Protein AF-A0A2W6XAG2-F1 (afdb_monomer)

Foldseek 3Di:
DDDDDDPCVVVVVQWDDKDDDVVQQKIKTFGQDDDPQWFGTFIWIWHQQDPVVGTDIDTQGTANDKDFPDDDHQKTKIWTWTFDDDPDRDTDIDIWIWIWGAPDDHHGGDPDIDIDIGD

Solvent-accessible surface area (backbone atoms only — not comparable to full-atom values): 6932 Å² total; per-residue (Å²): 141,86,84,82,84,62,84,64,51,64,64,59,64,31,53,73,47,79,47,82,37,72,96,67,41,31,32,41,39,18,32,60,54,68,69,97,80,59,35,45,31,39,28,31,42,35,36,53,37,44,92,91,69,37,66,50,76,44,86,74,50,66,24,60,42,73,44,82,76,42,83,52,89,38,36,38,30,28,40,34,32,34,46,41,84,42,81,80,94,40,78,40,77,44,64,31,36,40,40,38,41,36,101,52,90,69,65,72,64,67,98,68,68,49,77,47,79,49,112

Sequence (119 aa):
MSAVAPDDLQEAASVSQFHAMPRLNAKVFSVSGGGPAVNGLVTYLGLFAGPADGWRVYPLGDFAAWKVVEARQGRIVIETREEVAGAGDEIVRRTGHVHVDYGWSGGAPPNTVSVARTD

Mean predicted aligned error: 5.99 Å

Structure (mmCIF, N/CA/C/O backbone):
data_AF-A0A2W6XAG2-F1
#
_entry.id   AF-A0A2W6XAG2-F1
#
loop_
_atom_site.group_PDB
_atom_site.id
_atom_site.type_symbol
_atom_site.label_atom_id
_atom_site.label_alt_id
_atom_site.label_comp_id
_atom_site.label_asym_id
_atom_site.label_entity_id
_atom_site.label_seq_id
_atom_site.pdbx_PDB_ins_code
_atom_site.Cartn_x
_atom_site.Cartn_y
_atom_site.Cartn_z
_atom_site.occupancy
_atom_site.B_iso_or_equiv
_atom_site.auth_seq_id
_atom_site.auth_comp_id
_atom_site.auth_asym_id
_atom_site.auth_atom_id
_atom_site.pdbx_PDB_model_num
ATOM 1 N N . MET A 1 1 ? 7.725 -29.226 28.275 1.00 51.31 1 MET A N 1
ATOM 2 C CA . MET A 1 1 ? 6.693 -28.226 27.934 1.00 51.31 1 MET A CA 1
ATOM 3 C C . MET A 1 1 ? 6.637 -28.195 26.416 1.00 51.31 1 MET A C 1
ATOM 5 O O . MET A 1 1 ? 7.692 -28.032 25.819 1.00 51.31 1 MET A O 1
ATOM 9 N N . SER A 1 2 ? 5.481 -28.462 25.811 1.00 63.38 2 SER A N 1
ATOM 10 C CA . SER A 1 2 ? 5.333 -28.582 24.352 1.00 63.38 2 SER A CA 1
ATOM 11 C C . SER A 1 2 ? 4.271 -27.589 23.891 1.00 63.38 2 SER A C 1
ATOM 13 O O . SER A 1 2 ? 3.234 -27.484 24.543 1.00 63.38 2 SER A O 1
ATOM 15 N N . ALA A 1 3 ? 4.537 -26.859 22.811 1.00 77.75 3 ALA A N 1
ATOM 16 C CA . ALA A 1 3 ? 3.598 -25.919 22.206 1.00 77.75 3 ALA A CA 1
ATOM 17 C C . ALA A 1 3 ? 3.138 -26.457 20.847 1.00 77.75 3 ALA A C 1
ATOM 19 O O . ALA A 1 3 ? 3.939 -27.024 20.104 1.00 77.75 3 ALA A O 1
ATOM 20 N N . VAL A 1 4 ? 1.852 -26.287 20.545 1.00 79.69 4 VAL A N 1
ATOM 21 C CA . VAL A 1 4 ? 1.258 -26.602 19.241 1.00 79.69 4 VAL A CA 1
ATOM 22 C C . VAL A 1 4 ? 1.137 -25.294 18.470 1.00 79.69 4 VAL A C 1
ATOM 24 O O . VAL A 1 4 ? 0.651 -24.311 19.026 1.00 79.69 4 VAL A O 1
ATOM 27 N N . ALA A 1 5 ? 1.610 -25.273 17.225 1.00 76.81 5 ALA A N 1
ATOM 28 C CA . ALA A 1 5 ? 1.478 -24.115 16.349 1.00 76.81 5 ALA A CA 1
ATOM 29 C C . ALA A 1 5 ? 0.034 -24.023 15.818 1.00 76.81 5 ALA A C 1
ATOM 31 O O . ALA A 1 5 ? -0.453 -25.012 15.272 1.00 76.81 5 ALA A O 1
ATOM 32 N N . PRO A 1 6 ? -0.650 -22.878 15.978 1.00 77.06 6 PRO A N 1
ATOM 33 C CA . PRO A 1 6 ? -1.890 -22.582 15.266 1.00 77.06 6 PRO A CA 1
ATOM 34 C C . PRO A 1 6 ? -1.696 -22.540 13.742 1.00 77.06 6 PRO A C 1
ATOM 36 O O . PRO A 1 6 ? -0.636 -22.131 13.263 1.00 77.06 6 PRO A O 1
ATOM 39 N N . ASP A 1 7 ? -2.734 -22.913 12.989 1.00 76.75 7 ASP A N 1
ATOM 40 C CA . ASP A 1 7 ? -2.695 -23.008 11.520 1.00 76.75 7 ASP A CA 1
ATOM 41 C C . ASP A 1 7 ? -2.467 -21.651 10.823 1.00 76.75 7 ASP A C 1
ATOM 43 O O . ASP A 1 7 ? -1.885 -21.587 9.741 1.00 76.75 7 ASP A O 1
ATOM 47 N N . ASP A 1 8 ? -2.875 -20.545 11.448 1.00 77.88 8 ASP A N 1
ATOM 48 C CA . ASP A 1 8 ? -2.750 -19.185 10.911 1.00 77.88 8 ASP A CA 1
ATOM 49 C C . ASP A 1 8 ? -1.343 -18.582 11.074 1.00 77.88 8 ASP A C 1
ATOM 51 O O . ASP A 1 8 ? -1.027 -17.566 10.445 1.00 77.88 8 ASP A O 1
ATOM 55 N N . LEU A 1 9 ? -0.460 -19.217 11.857 1.00 74.38 9 LEU A N 1
ATOM 56 C CA . LEU A 1 9 ? 0.915 -18.742 12.031 1.00 74.38 9 LEU A CA 1
ATOM 57 C C . LEU A 1 9 ? 1.735 -18.807 10.742 1.00 74.38 9 LEU A C 1
ATOM 59 O O . LEU A 1 9 ? 2.633 -17.986 10.573 1.00 74.38 9 LEU A O 1
ATOM 63 N N . GLN A 1 10 ? 1.439 -19.742 9.836 1.00 75.94 10 GLN A N 1
ATOM 64 C CA . GLN A 1 10 ? 2.153 -19.851 8.562 1.00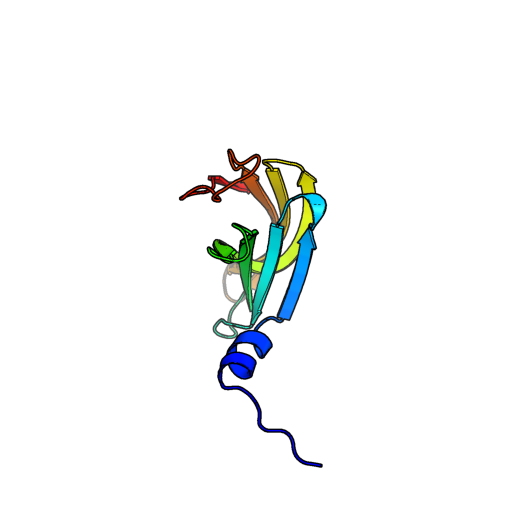 75.94 10 GLN A CA 1
ATOM 65 C C . GLN A 1 10 ? 1.880 -18.635 7.665 1.00 75.94 10 GLN A C 1
ATOM 67 O O . GLN A 1 10 ? 2.805 -18.072 7.081 1.00 75.94 10 GLN A O 1
ATOM 72 N N . GLU A 1 11 ? 0.624 -18.192 7.609 1.00 73.88 11 GLU A N 1
ATOM 73 C CA . GLU A 1 11 ? 0.224 -16.989 6.877 1.00 73.88 11 GLU A CA 1
ATOM 74 C C . GLU A 1 11 ? 0.770 -15.731 7.555 1.00 73.88 11 GLU A C 1
ATOM 76 O O . GLU A 1 11 ? 1.310 -14.846 6.894 1.00 73.88 11 GLU A O 1
ATOM 81 N N . ALA A 1 12 ? 0.721 -15.661 8.888 1.00 75.56 12 ALA A N 1
ATOM 82 C CA . A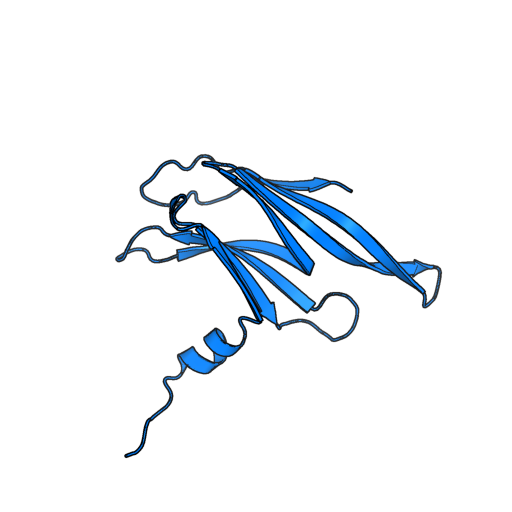LA A 1 12 ? 1.319 -14.556 9.635 1.00 75.56 12 ALA A CA 1
ATOM 83 C C . ALA A 1 12 ? 2.844 -14.466 9.431 1.00 75.56 12 ALA A C 1
ATOM 85 O O . ALA A 1 12 ? 3.388 -13.365 9.349 1.00 75.56 12 ALA A O 1
ATOM 86 N N . ALA A 1 13 ? 3.529 -15.607 9.298 1.00 81.25 13 ALA A N 1
ATOM 87 C CA . ALA A 1 13 ? 4.962 -15.679 9.020 1.00 81.25 13 ALA A CA 1
ATOM 88 C C . ALA A 1 13 ? 5.340 -15.184 7.614 1.00 81.25 13 ALA A C 1
ATOM 90 O O . ALA A 1 13 ? 6.508 -14.883 7.374 1.00 81.25 13 ALA A O 1
ATOM 91 N N . SER A 1 14 ? 4.376 -15.059 6.693 1.00 84.44 14 SER A N 1
ATOM 92 C CA . SER A 1 14 ? 4.622 -14.460 5.377 1.00 84.44 14 SER A CA 1
ATOM 93 C C . SER A 1 14 ? 4.861 -12.949 5.451 1.00 84.44 14 SER A C 1
ATOM 95 O O . SER A 1 14 ? 5.471 -12.393 4.539 1.00 84.44 14 SER A O 1
ATOM 97 N N . VAL A 1 15 ? 4.424 -12.271 6.522 1.00 90.88 15 VAL A N 1
ATOM 98 C CA . VAL A 1 15 ? 4.614 -10.825 6.688 1.00 90.88 15 VAL A CA 1
ATOM 99 C C . VAL A 1 15 ? 6.098 -10.511 6.879 1.00 90.88 15 VAL A C 1
ATOM 101 O O . VAL A 1 15 ? 6.692 -10.853 7.899 1.00 90.88 15 VAL A O 1
ATOM 104 N N . SER A 1 16 ? 6.694 -9.817 5.914 1.00 91.44 16 SER A N 1
ATOM 105 C CA . SER A 1 16 ? 8.136 -9.546 5.863 1.00 91.44 16 SER A CA 1
ATOM 106 C C . SER A 1 16 ? 8.511 -8.105 6.176 1.00 91.44 16 SER A C 1
ATOM 108 O O . SER A 1 16 ? 9.621 -7.837 6.635 1.00 91.44 16 SER A O 1
ATOM 110 N N . GLN A 1 17 ? 7.580 -7.172 5.988 1.00 94.56 17 GLN A N 1
ATOM 111 C CA . GLN A 1 17 ? 7.758 -5.779 6.372 1.00 94.56 17 GLN A CA 1
ATOM 112 C C . GLN A 1 17 ? 6.464 -5.232 6.967 1.00 94.56 17 GLN A C 1
ATOM 114 O O . GLN A 1 17 ? 5.368 -5.549 6.509 1.00 94.56 17 GLN A O 1
ATOM 119 N N . PHE A 1 18 ? 6.585 -4.398 7.999 1.00 96.25 18 PHE A N 1
ATOM 120 C CA . PHE A 1 18 ? 5.446 -3.874 8.741 1.00 96.25 18 PHE A CA 1
ATOM 121 C C . PHE A 1 18 ? 5.732 -2.473 9.285 1.00 96.25 18 PHE A C 1
ATOM 123 O O . PHE A 1 18 ? 6.786 -2.213 9.864 1.00 96.25 18 PHE A O 1
ATOM 130 N N . HIS A 1 19 ? 4.762 -1.575 9.140 1.00 98.06 19 HIS A N 1
ATOM 131 C CA . HIS A 1 19 ? 4.784 -0.223 9.678 1.00 98.06 19 HIS A CA 1
ATOM 132 C C . HIS A 1 19 ? 3.417 0.117 10.286 1.00 98.06 19 HIS A C 1
ATOM 134 O O . HIS A 1 19 ? 2.435 0.314 9.567 1.00 98.06 19 HIS A O 1
ATOM 140 N N . ALA A 1 20 ? 3.344 0.193 11.617 1.00 97.06 20 ALA A N 1
ATOM 141 C CA . ALA A 1 20 ? 2.122 0.564 12.328 1.00 97.06 20 ALA A CA 1
ATOM 142 C C . ALA A 1 20 ? 1.953 2.083 12.444 1.00 97.06 20 ALA A C 1
ATOM 144 O O . ALA A 1 20 ? 2.879 2.804 12.804 1.00 97.06 20 ALA A O 1
ATOM 145 N N . MET A 1 21 ? 0.718 2.544 12.249 1.00 95.81 21 MET A N 1
ATOM 146 C CA . MET A 1 21 ? 0.276 3.924 12.450 1.00 95.81 21 MET A CA 1
ATOM 147 C C . MET A 1 21 ? -0.931 3.926 13.405 1.00 95.81 21 MET A C 1
ATOM 149 O O . MET A 1 21 ? -2.068 4.157 12.983 1.00 95.81 21 MET A O 1
ATOM 153 N N . PRO A 1 22 ? -0.725 3.655 14.709 1.00 92.25 22 PRO A N 1
ATOM 154 C CA . PRO A 1 22 ? -1.817 3.412 15.656 1.00 92.25 22 PRO A CA 1
ATOM 155 C C . PRO A 1 22 ? -2.739 4.623 15.837 1.00 92.25 22 PRO A C 1
ATOM 157 O O . PRO A 1 22 ? -3.940 4.457 16.001 1.00 92.25 22 PRO A O 1
ATOM 160 N N . ARG A 1 23 ? -2.211 5.851 15.720 1.00 90.81 23 ARG A N 1
ATOM 161 C CA . ARG A 1 23 ? -3.019 7.086 15.776 1.00 90.81 23 ARG A CA 1
ATOM 162 C C . ARG A 1 23 ? -4.021 7.212 14.625 1.00 90.81 23 ARG A C 1
ATOM 164 O O . ARG A 1 23 ? -4.960 7.986 14.738 1.00 90.81 23 ARG A O 1
ATOM 171 N N . LEU A 1 24 ? -3.803 6.477 13.537 1.00 91.56 24 LEU A N 1
ATOM 172 C CA . LEU A 1 24 ? -4.661 6.455 12.355 1.00 91.56 24 LEU A CA 1
ATOM 173 C C . LEU A 1 24 ? -5.487 5.168 12.265 1.00 91.56 24 LEU A C 1
ATOM 175 O O . LEU A 1 24 ? -6.166 4.972 11.262 1.00 91.56 24 LEU A O 1
ATOM 179 N N . ASN A 1 25 ? -5.393 4.270 13.259 1.00 91.81 25 ASN A N 1
ATOM 180 C CA . ASN A 1 25 ? -5.929 2.910 13.168 1.00 91.81 25 ASN A CA 1
ATOM 181 C C . ASN A 1 25 ? -5.499 2.214 11.865 1.00 91.81 25 ASN A C 1
ATOM 183 O O . ASN A 1 25 ? -6.289 1.528 11.220 1.00 91.81 25 ASN A O 1
ATOM 187 N N . ALA A 1 26 ? -4.245 2.429 11.459 1.00 94.06 26 ALA A N 1
ATOM 188 C CA . ALA A 1 26 ? -3.735 1.999 10.167 1.00 94.06 26 ALA A CA 1
ATOM 189 C C . ALA A 1 26 ? -2.400 1.257 10.289 1.00 94.06 26 ALA A C 1
ATOM 191 O O . ALA A 1 26 ? -1.659 1.411 11.264 1.00 94.06 26 ALA A O 1
ATOM 192 N N . LYS A 1 27 ? -2.073 0.466 9.270 1.00 96.94 27 LYS A N 1
ATOM 193 C CA . LYS A 1 27 ? -0.755 -0.146 9.074 1.00 96.94 27 LYS A CA 1
ATOM 194 C C . LYS A 1 27 ? -0.457 -0.314 7.594 1.00 96.94 2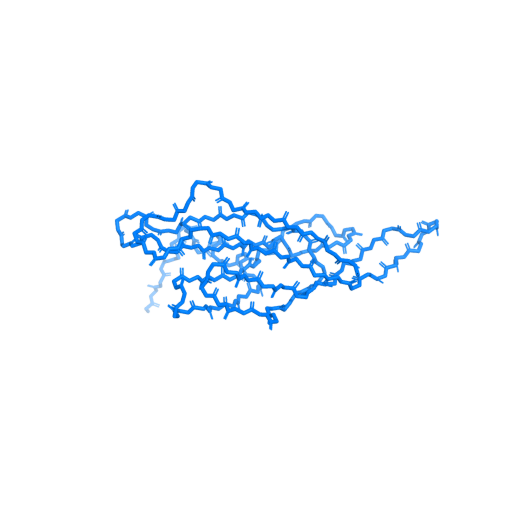7 LYS A C 1
ATOM 196 O O . LYS A 1 27 ? -1.369 -0.589 6.825 1.00 96.94 27 LYS A O 1
ATOM 201 N N . VAL A 1 28 ? 0.809 -0.218 7.217 1.00 97.94 28 VAL A N 1
ATOM 202 C CA . VAL A 1 28 ? 1.292 -0.731 5.930 1.00 97.94 28 VAL A CA 1
ATOM 203 C C . VAL A 1 28 ? 2.082 -1.994 6.217 1.00 97.94 28 VAL A C 1
ATOM 205 O O . VAL A 1 28 ? 2.866 -2.027 7.166 1.00 97.94 28 VAL A O 1
ATOM 208 N N . PHE A 1 29 ? 1.850 -3.046 5.451 1.00 97.12 29 PHE A N 1
ATOM 209 C CA . PHE A 1 29 ? 2.586 -4.293 5.598 1.00 97.12 29 PHE A CA 1
ATOM 210 C C . PHE A 1 29 ? 2.765 -4.966 4.248 1.00 97.12 29 PHE A C 1
ATOM 212 O O . PHE A 1 29 ? 1.966 -4.748 3.340 1.00 97.12 29 PHE A O 1
ATOM 219 N N . SER A 1 30 ? 3.788 -5.802 4.140 1.00 95.44 30 SER A N 1
ATOM 220 C CA . SER A 1 30 ? 4.003 -6.642 2.970 1.00 95.44 30 SER A CA 1
ATOM 221 C C . SER A 1 30 ? 4.098 -8.088 3.370 1.00 95.44 30 SER A C 1
ATOM 223 O O . SER A 1 30 ? 4.632 -8.403 4.434 1.00 95.44 30 SER A O 1
ATOM 225 N N . VAL A 1 31 ? 3.618 -8.948 2.484 1.00 91.81 31 VAL A N 1
ATOM 226 C CA . VAL A 1 31 ? 3.923 -10.371 2.532 1.00 91.81 31 VAL A CA 1
ATOM 227 C C . VAL A 1 31 ? 5.024 -10.670 1.526 1.00 91.81 31 VAL A C 1
ATOM 229 O O . VAL A 1 31 ? 5.030 -10.126 0.418 1.00 91.81 31 VAL A O 1
ATOM 232 N N . SER A 1 32 ? 5.954 -11.535 1.914 1.00 85.38 32 SER A N 1
ATOM 233 C CA . SER A 1 32 ? 6.872 -12.169 0.979 1.00 85.38 32 SER A CA 1
ATOM 234 C C . SER A 1 32 ? 6.071 -13.119 0.102 1.00 85.38 32 SER A C 1
ATOM 236 O O . SER A 1 32 ? 5.665 -14.195 0.538 1.00 85.38 32 SER A O 1
ATOM 238 N N . GLY A 1 33 ? 5.825 -12.712 -1.134 1.00 70.19 33 GLY A N 1
ATOM 239 C CA . GLY A 1 33 ? 5.092 -13.502 -2.110 1.00 70.19 33 GLY A CA 1
ATOM 240 C C . GLY A 1 33 ? 5.331 -12.937 -3.498 1.00 70.19 33 GLY A C 1
ATOM 241 O O . GLY A 1 33 ? 5.205 -11.740 -3.699 1.00 70.19 33 GLY A O 1
ATOM 242 N N . GLY A 1 34 ? 5.717 -13.783 -4.447 1.00 53.41 34 GLY A N 1
ATOM 243 C CA . GLY A 1 34 ? 6.071 -13.360 -5.801 1.00 53.41 34 GLY A CA 1
ATOM 244 C C . GLY A 1 34 ? 7.152 -14.261 -6.381 1.00 53.41 34 GLY A C 1
ATOM 245 O O . GLY A 1 34 ? 8.031 -14.736 -5.661 1.00 53.41 34 GLY A O 1
ATOM 246 N N . GLY A 1 35 ? 7.066 -14.555 -7.678 1.00 54.38 35 GLY A N 1
ATOM 247 C CA . GLY A 1 35 ? 8.158 -15.231 -8.375 1.00 54.38 35 GLY A CA 1
ATOM 248 C C . GLY A 1 35 ? 9.432 -14.374 -8.308 1.00 54.38 35 GLY A C 1
ATOM 249 O O . GLY A 1 35 ? 9.324 -13.152 -8.290 1.00 54.38 35 GLY A O 1
ATOM 250 N N . PRO A 1 36 ? 10.629 -14.983 -8.309 1.00 51.88 36 PRO A N 1
ATOM 251 C CA . PRO A 1 36 ? 11.920 -14.331 -8.032 1.00 51.88 36 PRO A CA 1
ATOM 252 C C . PRO A 1 36 ? 12.350 -13.230 -9.024 1.00 51.88 36 PRO A C 1
ATOM 254 O O . PRO A 1 36 ? 13.503 -12.814 -9.004 1.00 51.88 36 PRO A O 1
ATOM 257 N N . ALA A 1 37 ? 11.480 -12.796 -9.936 1.00 54.00 37 ALA A N 1
ATOM 258 C CA . ALA A 1 37 ? 11.902 -12.150 -11.165 1.00 54.00 37 ALA A CA 1
ATOM 259 C C . ALA A 1 37 ? 12.078 -10.629 -11.089 1.00 54.00 37 ALA A C 1
ATOM 261 O O . ALA A 1 37 ? 12.851 -10.133 -11.899 1.00 54.00 37 ALA A O 1
ATOM 262 N N . VAL A 1 38 ? 11.426 -9.871 -10.189 1.00 67.69 38 VAL A N 1
ATOM 263 C CA . VAL A 1 38 ? 11.659 -8.409 -10.175 1.00 67.69 38 VAL A CA 1
ATOM 264 C C . VAL A 1 38 ? 11.398 -7.721 -8.822 1.00 67.69 38 VAL A C 1
ATOM 266 O O . VAL A 1 38 ? 12.314 -7.161 -8.235 1.00 67.69 38 VAL A O 1
ATOM 269 N N . ASN A 1 39 ? 10.175 -7.776 -8.295 1.00 76.69 39 ASN A N 1
ATOM 270 C CA . ASN A 1 39 ? 9.803 -7.230 -6.984 1.00 76.69 39 ASN A CA 1
ATOM 271 C C . ASN A 1 39 ? 9.292 -8.383 -6.098 1.00 76.69 39 ASN A C 1
ATOM 273 O O . ASN A 1 39 ? 8.994 -9.463 -6.610 1.00 76.69 39 ASN A O 1
ATOM 277 N N . GLY A 1 40 ? 9.308 -8.221 -4.773 1.00 85.38 40 GLY A N 1
ATOM 278 C CA . GLY A 1 40 ? 9.050 -9.338 -3.848 1.00 85.38 40 GLY A CA 1
ATOM 279 C C . GLY A 1 40 ? 8.265 -8.969 -2.596 1.00 85.38 40 GLY A C 1
ATOM 280 O O . GLY A 1 40 ? 8.165 -9.785 -1.677 1.00 85.38 40 GLY A O 1
ATOM 281 N N . LEU A 1 41 ? 7.735 -7.747 -2.538 1.00 91.69 41 LEU A N 1
ATOM 282 C CA . LEU A 1 41 ? 6.988 -7.229 -1.398 1.00 91.69 41 LEU A CA 1
ATOM 283 C C . LEU A 1 41 ? 5.599 -6.809 -1.862 1.00 91.69 41 LEU A C 1
ATOM 285 O O . LEU A 1 41 ? 5.348 -5.631 -2.148 1.00 91.69 41 LEU A O 1
ATOM 289 N N . 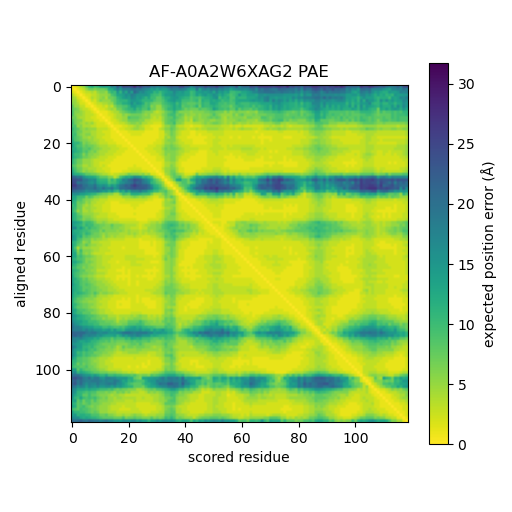VAL A 1 42 ? 4.663 -7.758 -1.851 1.00 92.62 42 VAL A N 1
ATOM 290 C CA . VAL A 1 42 ? 3.253 -7.447 -2.096 1.00 92.62 42 VAL A CA 1
ATOM 291 C C . VAL A 1 42 ? 2.733 -6.681 -0.894 1.00 92.62 42 VAL A C 1
ATOM 293 O O . VAL A 1 42 ? 2.609 -7.222 0.205 1.00 92.62 42 VAL A O 1
ATOM 296 N N . THR A 1 43 ? 2.489 -5.396 -1.105 1.00 94.69 43 THR A N 1
ATOM 297 C CA . THR A 1 43 ? 2.286 -4.391 -0.070 1.00 94.69 43 THR A CA 1
ATOM 298 C C . THR A 1 43 ? 0.824 -3.978 0.015 1.00 94.69 43 THR A C 1
ATOM 300 O O . THR A 1 43 ? 0.161 -3.727 -0.995 1.00 94.69 43 THR A O 1
ATOM 303 N N . TYR A 1 44 ? 0.339 -3.853 1.246 1.00 96.75 44 TYR A N 1
ATOM 304 C CA . TYR A 1 44 ? -1.044 -3.560 1.580 1.00 96.75 44 TYR A CA 1
ATOM 305 C C . TYR A 1 44 ? -1.156 -2.435 2.609 1.00 96.75 44 TYR A C 1
ATOM 307 O O . TYR A 1 44 ? -0.319 -2.300 3.504 1.00 96.75 44 TYR A O 1
ATOM 315 N N . LEU A 1 45 ? -2.253 -1.682 2.536 1.00 97.12 45 LEU A N 1
ATOM 316 C CA . LEU A 1 45 ? -2.756 -0.846 3.624 1.00 97.12 45 LEU A CA 1
ATOM 317 C C . LEU A 1 45 ? -3.808 -1.636 4.406 1.00 97.12 45 LEU A C 1
ATOM 319 O O . LEU A 1 45 ? -4.765 -2.133 3.825 1.00 97.12 45 LEU A O 1
ATOM 323 N N . GLY A 1 46 ? -3.673 -1.707 5.725 1.00 95.69 46 GLY A N 1
ATOM 324 C CA . GLY A 1 46 ? -4.726 -2.152 6.631 1.00 95.69 46 GLY A CA 1
ATOM 325 C C . GLY A 1 46 ? -5.330 -0.969 7.379 1.00 95.69 46 GLY A C 1
ATOM 326 O O . GLY A 1 46 ? -4.585 -0.214 8.000 1.00 95.69 46 GLY A O 1
ATOM 327 N N . LEU A 1 47 ? -6.658 -0.848 7.380 1.00 94.31 47 LEU A N 1
ATOM 328 C CA . LEU A 1 47 ? -7.418 0.059 8.247 1.00 94.31 47 LEU A CA 1
ATOM 329 C C . LEU A 1 47 ? -8.247 -0.764 9.239 1.00 94.31 47 LEU A C 1
ATOM 331 O O . LEU A 1 47 ? -8.955 -1.691 8.845 1.00 94.31 47 LEU A O 1
ATOM 335 N N . PHE A 1 48 ? -8.137 -0.460 10.529 1.00 91.75 48 PHE A N 1
ATOM 336 C CA . PHE A 1 48 ? -8.806 -1.204 11.592 1.00 91.75 48 PHE A CA 1
ATOM 337 C C . PHE A 1 48 ? -10.218 -0.669 11.831 1.00 91.75 48 PHE A C 1
ATOM 339 O O . PHE A 1 48 ? -10.400 0.489 12.199 1.00 91.75 48 PHE A O 1
ATOM 346 N N . ALA A 1 49 ? -11.211 -1.532 11.640 1.00 86.88 49 ALA A N 1
ATOM 347 C CA . ALA A 1 49 ? -12.632 -1.233 11.772 1.00 86.88 49 ALA A CA 1
ATOM 348 C C . ALA A 1 49 ? -13.173 -1.408 13.199 1.00 86.88 49 ALA A C 1
ATOM 350 O O . ALA A 1 49 ? -14.274 -0.961 13.504 1.00 86.88 49 ALA A O 1
ATOM 351 N N . GLY A 1 50 ? -12.392 -2.035 14.081 1.00 85.69 50 GLY A N 1
ATOM 352 C CA . GLY A 1 50 ? -12.780 -2.362 15.448 1.00 85.69 50 GLY A CA 1
ATOM 353 C C . GLY A 1 50 ? -12.755 -3.871 15.708 1.00 85.69 50 GLY A C 1
ATOM 354 O O . GLY A 1 50 ? -12.533 -4.656 14.790 1.00 85.69 50 GLY A O 1
ATOM 355 N N . PRO A 1 51 ? -12.967 -4.311 16.959 1.00 85.94 51 PRO A N 1
ATOM 356 C CA . PRO A 1 51 ? -12.824 -5.721 17.331 1.00 85.94 51 PRO A CA 1
ATOM 357 C C . PRO A 1 51 ? -13.814 -6.670 16.641 1.00 85.94 51 PRO A C 1
ATOM 359 O O . PRO A 1 51 ? -13.476 -7.827 16.427 1.00 85.94 51 PRO A O 1
ATOM 362 N N . ALA A 1 52 ? -15.018 -6.192 16.306 1.00 87.75 52 ALA A N 1
ATOM 363 C CA . ALA A 1 52 ? -16.044 -6.999 15.640 1.00 87.75 52 ALA A CA 1
ATOM 364 C C . ALA A 1 52 ? -15.772 -7.169 14.137 1.00 87.75 52 ALA A C 1
ATOM 366 O O . ALA A 1 52 ? -15.947 -8.256 13.598 1.00 87.75 52 ALA A O 1
ATOM 367 N N . ASP A 1 53 ? -15.310 -6.100 13.485 1.00 85.44 53 ASP A N 1
ATOM 368 C CA . ASP A 1 53 ? -15.159 -6.031 12.026 1.00 85.44 53 ASP A CA 1
ATOM 369 C C . ASP A 1 53 ? -13.712 -6.266 11.554 1.00 85.44 53 ASP A C 1
ATOM 371 O O . ASP A 1 53 ? -13.453 -6.472 10.368 1.00 85.44 53 ASP A O 1
ATOM 375 N N . GLY A 1 54 ? -12.746 -6.241 12.474 1.00 90.31 54 GLY A N 1
ATOM 376 C CA . GLY A 1 54 ? -11.346 -6.542 12.206 1.00 90.31 54 GLY A CA 1
ATOM 377 C C . GLY A 1 54 ? -10.651 -5.502 11.326 1.00 90.31 54 GLY A C 1
ATOM 378 O O . GLY A 1 54 ? -10.786 -4.293 11.514 1.00 90.31 54 GLY A O 1
ATOM 379 N N . TRP A 1 55 ? -9.826 -5.978 10.394 1.00 91.88 55 TRP A N 1
ATOM 380 C CA . TRP A 1 55 ? -9.053 -5.141 9.477 1.00 91.88 55 TRP A CA 1
ATOM 381 C C . TRP A 1 55 ? -9.647 -5.197 8.076 1.00 91.88 55 TRP A C 1
ATOM 383 O O . TRP A 1 55 ? -9.869 -6.279 7.539 1.00 91.88 55 TRP A O 1
ATOM 393 N N . ARG A 1 56 ? -9.797 -4.034 7.440 1.00 93.75 56 ARG A N 1
ATOM 394 C CA . ARG A 1 56 ? -9.982 -3.954 5.993 1.00 93.75 56 ARG A CA 1
ATOM 395 C C . ARG A 1 56 ? -8.638 -3.723 5.320 1.00 93.75 56 ARG A C 1
ATOM 397 O O . ARG A 1 56 ? -7.887 -2.845 5.740 1.00 93.75 56 ARG A O 1
ATOM 404 N N . VAL A 1 57 ? -8.345 -4.522 4.300 1.00 95.00 57 VAL A N 1
ATOM 405 C CA . VAL A 1 57 ? -7.045 -4.553 3.623 1.00 95.00 57 VAL A CA 1
ATOM 406 C C . VAL A 1 57 ? -7.201 -4.079 2.179 1.00 95.00 57 VAL A C 1
ATOM 408 O O . VAL A 1 57 ? -8.118 -4.511 1.485 1.00 95.00 57 VAL A O 1
ATOM 411 N N . TYR A 1 58 ? -6.302 -3.202 1.735 1.00 96.00 58 TYR A N 1
ATOM 412 C CA . TYR A 1 58 ? -6.281 -2.626 0.392 1.00 96.00 58 TYR A CA 1
ATOM 413 C C . TYR A 1 58 ? -4.917 -2.891 -0.259 1.00 96.00 58 TYR A C 1
ATOM 415 O O . TYR A 1 58 ? -3.895 -2.557 0.348 1.00 96.00 58 TYR A O 1
ATOM 423 N N . PRO A 1 59 ? -4.864 -3.476 -1.467 1.00 94.94 59 PRO A N 1
ATOM 424 C CA . PRO A 1 59 ? -3.609 -3.692 -2.178 1.00 94.94 59 PRO A CA 1
ATOM 425 C C . PRO A 1 59 ? -3.025 -2.361 -2.664 1.00 94.94 59 PRO A C 1
ATOM 427 O O . PRO A 1 59 ? -3.754 -1.512 -3.176 1.00 94.94 59 PRO A O 1
ATOM 430 N N . LEU A 1 60 ? -1.711 -2.183 -2.519 1.00 95.00 60 LEU A N 1
ATOM 431 C CA . LEU A 1 60 ? -0.993 -0.976 -2.954 1.00 95.00 60 LEU A CA 1
ATOM 432 C C . LEU A 1 60 ? -0.041 -1.256 -4.125 1.00 95.00 60 LEU A C 1
ATOM 434 O O . LEU A 1 60 ? 0.167 -0.401 -4.993 1.00 95.00 60 LEU A O 1
ATOM 438 N N . GLY A 1 61 ? 0.527 -2.460 -4.175 1.00 92.06 61 GLY A N 1
ATOM 439 C CA . GLY A 1 61 ? 1.440 -2.866 -5.237 1.00 92.06 61 GLY A CA 1
ATOM 440 C C . GLY A 1 61 ? 2.431 -3.932 -4.810 1.00 92.06 61 GLY A C 1
ATOM 441 O O . GLY A 1 61 ? 2.336 -4.467 -3.711 1.00 92.06 61 GLY A O 1
ATOM 442 N N . ASP A 1 62 ? 3.384 -4.200 -5.693 1.00 91.25 62 ASP A N 1
ATOM 443 C CA . ASP A 1 62 ? 4.541 -5.050 -5.448 1.00 91.25 62 ASP A CA 1
ATOM 444 C C . ASP A 1 62 ? 5.805 -4.213 -5.660 1.00 91.25 62 ASP A C 1
ATOM 446 O O . ASP A 1 62 ? 5.962 -3.586 -6.709 1.00 91.25 62 ASP A O 1
ATOM 450 N N . PHE A 1 63 ? 6.661 -4.162 -4.643 1.00 92.12 63 PHE A N 1
ATOM 451 C CA . PHE A 1 63 ? 7.827 -3.285 -4.602 1.00 92.12 63 PHE A CA 1
ATOM 452 C C . PHE A 1 63 ? 9.079 -4.070 -4.195 1.00 92.12 63 PHE A C 1
ATOM 454 O O . PHE A 1 63 ? 9.004 -5.075 -3.489 1.00 92.12 63 PHE A O 1
ATOM 461 N N . ALA A 1 64 ? 10.255 -3.600 -4.600 1.00 92.25 64 ALA A N 1
ATOM 462 C CA . ALA A 1 64 ? 11.524 -4.111 -4.086 1.00 92.25 64 ALA A CA 1
ATOM 463 C C . ALA A 1 64 ? 11.808 -3.563 -2.679 1.00 92.25 64 ALA A C 1
ATOM 465 O O . ALA A 1 64 ? 12.408 -4.241 -1.847 1.00 92.25 64 ALA A O 1
ATOM 466 N N . ALA A 1 65 ? 11.377 -2.329 -2.406 1.00 93.69 65 ALA A N 1
ATOM 467 C CA . ALA A 1 65 ? 11.395 -1.723 -1.079 1.00 93.69 65 ALA A CA 1
ATOM 468 C C . ALA A 1 65 ? 10.330 -0.628 -0.971 1.00 93.69 65 ALA A C 1
ATOM 470 O O . ALA A 1 65 ? 9.939 -0.024 -1.970 1.00 93.69 65 ALA A O 1
ATOM 471 N N . TRP A 1 66 ? 9.901 -0.322 0.251 1.00 96.94 66 TRP A N 1
ATOM 472 C CA . TRP A 1 66 ? 9.032 0.822 0.512 1.00 96.94 66 TRP A CA 1
ATOM 473 C C . TRP A 1 66 ? 9.258 1.416 1.901 1.00 96.94 66 TRP A C 1
ATOM 475 O O . TRP A 1 66 ? 9.740 0.752 2.825 1.00 96.94 66 TRP A O 1
ATOM 485 N N . LYS A 1 67 ? 8.865 2.681 2.054 1.00 97.94 67 LYS A N 1
ATOM 486 C CA . LYS A 1 67 ? 8.881 3.420 3.315 1.00 97.94 67 LYS A CA 1
ATOM 487 C C . LYS A 1 67 ? 7.713 4.399 3.368 1.00 97.94 67 LYS A C 1
ATOM 489 O O . LYS A 1 67 ? 7.507 5.178 2.448 1.00 97.94 67 LYS A O 1
ATOM 494 N N . VAL A 1 68 ? 6.981 4.420 4.480 1.00 98.12 68 VAL A N 1
ATOM 495 C CA . VAL A 1 68 ? 5.995 5.483 4.737 1.00 98.12 68 VAL A CA 1
ATOM 496 C C . VAL A 1 68 ? 6.735 6.803 4.981 1.00 98.12 68 VAL A C 1
ATOM 498 O O . VAL A 1 68 ? 7.571 6.886 5.883 1.00 98.12 68 VAL A O 1
ATOM 501 N N . VAL A 1 69 ? 6.433 7.823 4.175 1.00 98.25 69 VAL A N 1
ATOM 502 C CA . VAL A 1 69 ? 7.045 9.165 4.244 1.00 98.25 69 VAL A CA 1
ATOM 503 C C . VAL A 1 69 ? 6.063 10.246 4.696 1.00 98.25 69 VAL A C 1
ATOM 505 O O . VAL A 1 69 ? 6.480 11.236 5.290 1.00 98.25 69 VAL A O 1
ATOM 508 N N . GLU A 1 70 ? 4.760 10.033 4.505 1.00 97.44 70 GLU A N 1
ATOM 509 C CA . GLU A 1 70 ? 3.693 10.873 5.058 1.00 97.44 70 GLU A CA 1
ATOM 510 C C . GLU A 1 70 ? 2.614 9.973 5.666 1.00 97.44 70 GLU A C 1
ATOM 512 O O . GLU A 1 70 ? 2.168 9.016 5.033 1.00 97.44 70 GLU A O 1
ATOM 517 N N . ALA A 1 71 ? 2.169 10.289 6.881 1.00 96.06 71 ALA A N 1
ATOM 518 C CA . ALA A 1 71 ? 1.058 9.604 7.530 1.00 96.06 71 ALA A CA 1
ATOM 519 C C . ALA A 1 71 ? 0.208 10.611 8.304 1.00 96.06 71 ALA A C 1
ATOM 521 O O . ALA A 1 71 ? 0.614 11.122 9.351 1.00 96.06 71 ALA A O 1
ATOM 522 N N . ARG A 1 72 ? -0.991 10.889 7.797 1.00 94.56 72 ARG A N 1
ATOM 523 C CA . ARG A 1 72 ? -1.983 11.732 8.466 1.00 94.56 72 ARG A CA 1
ATOM 524 C C . ARG A 1 72 ? -3.391 11.236 8.179 1.00 94.56 72 ARG A C 1
ATOM 526 O O . ARG A 1 72 ? -3.604 10.383 7.322 1.00 94.56 72 ARG A O 1
ATOM 533 N N . GLN A 1 73 ? -4.373 11.779 8.892 1.00 91.88 73 GLN A N 1
ATOM 534 C CA . GLN A 1 73 ? -5.760 11.387 8.669 1.00 91.88 73 GLN A CA 1
ATOM 535 C C . GLN A 1 73 ? -6.155 11.617 7.205 1.00 91.88 73 GLN A C 1
ATOM 537 O O . GLN A 1 73 ? -5.995 12.718 6.674 1.00 91.88 73 GLN A O 1
ATOM 542 N N . GLY A 1 74 ? -6.650 10.553 6.575 1.00 92.19 74 GLY A N 1
ATOM 543 C CA . GLY A 1 74 ? -7.132 10.551 5.200 1.00 92.19 74 GLY A CA 1
ATOM 544 C C . GLY A 1 74 ? -6.057 10.534 4.115 1.00 92.19 74 GLY A C 1
ATOM 545 O O . GLY A 1 74 ? -6.424 10.547 2.944 1.00 92.19 74 GLY A O 1
ATOM 546 N N . ARG A 1 75 ? -4.763 10.500 4.470 1.00 95.44 75 ARG A N 1
ATOM 547 C CA . ARG A 1 75 ? -3.671 10.426 3.493 1.00 95.44 75 ARG A CA 1
ATOM 548 C C . ARG A 1 75 ? -2.439 9.715 4.034 1.00 95.44 75 ARG A C 1
ATOM 550 O O . ARG A 1 75 ? -1.890 10.085 5.074 1.00 95.44 75 ARG A O 1
ATOM 557 N N . ILE A 1 76 ? -1.958 8.756 3.259 1.00 97.19 76 ILE A N 1
ATOM 558 C CA . ILE A 1 76 ? -0.679 8.082 3.465 1.00 97.19 76 ILE A CA 1
ATOM 559 C C . ILE A 1 76 ? 0.130 8.222 2.178 1.00 97.19 76 ILE A C 1
ATOM 561 O O . ILE A 1 76 ? -0.400 8.007 1.091 1.00 97.19 76 ILE A O 1
ATOM 565 N N . VAL A 1 77 ? 1.406 8.582 2.295 1.00 98.12 77 VAL A N 1
ATOM 566 C CA . VAL A 1 77 ? 2.343 8.586 1.167 1.00 98.12 77 VAL A CA 1
ATOM 567 C C . VAL A 1 77 ? 3.485 7.638 1.475 1.00 98.12 77 VAL A C 1
ATOM 569 O O . VAL A 1 77 ? 4.065 7.666 2.565 1.00 98.12 77 VAL A O 1
ATOM 572 N N . ILE A 1 78 ? 3.788 6.790 0.504 1.00 98.44 78 ILE A N 1
ATOM 573 C CA . ILE A 1 78 ? 4.795 5.744 0.595 1.00 98.44 78 ILE A CA 1
ATOM 574 C C . ILE A 1 78 ? 5.824 6.008 -0.494 1.00 98.44 78 ILE A 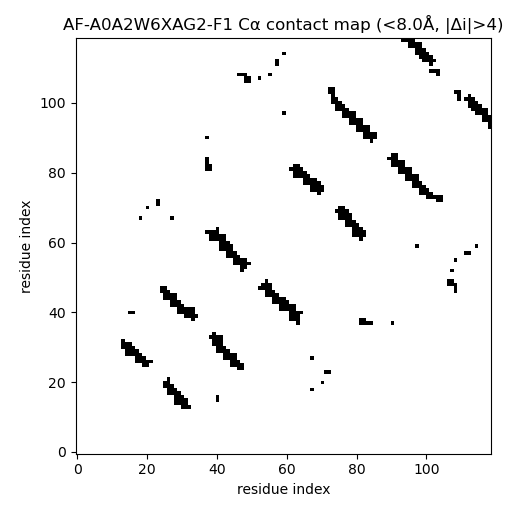C 1
ATOM 576 O O . ILE A 1 78 ? 5.473 6.008 -1.666 1.00 98.44 78 ILE A O 1
ATOM 580 N N . GLU A 1 79 ? 7.077 6.226 -0.116 1.00 98.25 79 GLU A N 1
ATOM 581 C CA . GLU A 1 79 ? 8.195 6.153 -1.052 1.00 98.25 79 GLU A CA 1
ATOM 582 C C . GLU A 1 79 ? 8.429 4.681 -1.391 1.00 98.25 79 GLU A C 1
ATOM 584 O O . GLU A 1 79 ? 8.455 3.819 -0.509 1.00 98.25 79 GLU A O 1
ATOM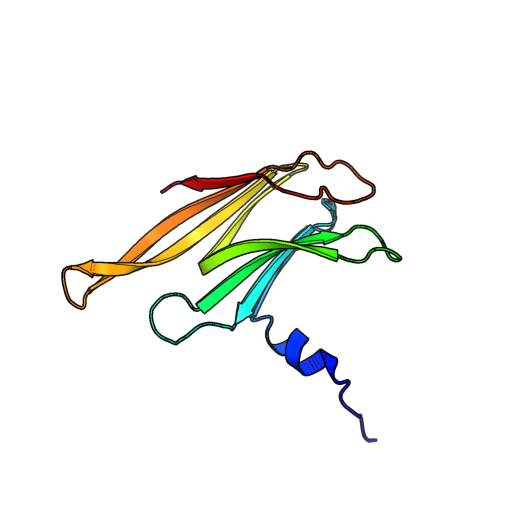 589 N N . THR A 1 80 ? 8.575 4.390 -2.673 1.00 96.69 80 THR A N 1
ATOM 590 C CA . THR A 1 80 ? 8.708 3.040 -3.211 1.00 96.69 80 THR A CA 1
ATOM 591 C C . THR A 1 80 ? 9.948 2.952 -4.070 1.00 9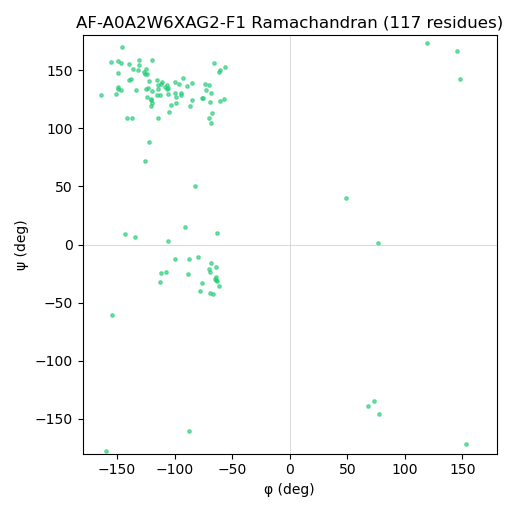6.69 80 THR A C 1
ATOM 593 O O . THR A 1 80 ? 10.345 3.920 -4.719 1.00 96.69 80 THR A O 1
ATOM 596 N N . ARG A 1 81 ? 10.550 1.770 -4.073 1.00 94.69 81 ARG A N 1
ATOM 597 C CA . ARG A 1 81 ? 11.549 1.374 -5.048 1.00 94.69 81 ARG A CA 1
ATOM 598 C C . ARG A 1 81 ? 11.034 0.149 -5.772 1.00 94.69 81 ARG A C 1
ATOM 600 O O . ARG A 1 81 ? 10.734 -0.864 -5.143 1.00 94.69 81 ARG A O 1
ATOM 607 N N . GLU A 1 82 ? 10.985 0.252 -7.084 1.00 90.81 82 GLU A N 1
ATOM 608 C CA . GLU A 1 82 ? 10.641 -0.832 -7.985 1.00 90.81 82 GLU A CA 1
ATOM 609 C C . GLU A 1 82 ? 11.886 -1.207 -8.783 1.00 90.81 82 GLU A C 1
ATOM 611 O O . GLU A 1 82 ? 12.654 -0.350 -9.231 1.00 90.81 82 GLU A O 1
ATOM 616 N N . GLU A 1 83 ? 12.099 -2.499 -8.947 1.00 87.88 83 GLU A N 1
ATOM 617 C CA . GLU A 1 83 ? 12.914 -3.021 -10.027 1.00 87.88 83 GLU A CA 1
ATOM 618 C C . GLU A 1 83 ? 11.978 -3.254 -11.223 1.00 87.88 83 GLU A C 1
ATOM 620 O O . GLU A 1 83 ? 10.831 -3.682 -11.064 1.00 87.88 83 GLU A O 1
ATOM 625 N N . VAL A 1 84 ? 12.419 -2.870 -12.419 1.00 83.00 84 VAL A N 1
ATOM 626 C CA . VAL A 1 84 ? 11.639 -2.953 -13.659 1.00 83.00 84 VAL A CA 1
ATOM 627 C C . VAL A 1 84 ? 12.563 -3.448 -14.765 1.00 83.00 84 VAL A C 1
ATOM 629 O O . VAL A 1 84 ? 13.736 -3.071 -14.808 1.00 83.00 84 VAL A O 1
ATOM 632 N N . ALA A 1 85 ? 12.044 -4.278 -15.668 1.00 80.69 85 ALA A N 1
ATOM 633 C CA . ALA A 1 85 ? 12.794 -4.708 -16.841 1.00 80.69 85 ALA A CA 1
ATOM 634 C C . ALA A 1 85 ? 13.181 -3.494 -17.708 1.00 80.69 85 ALA A C 1
ATOM 636 O O . ALA A 1 85 ? 12.324 -2.701 -18.109 1.00 80.69 85 ALA A O 1
ATOM 637 N N . GLY A 1 86 ? 14.481 -3.345 -17.953 1.00 77.38 86 GLY A N 1
ATOM 638 C CA . GLY A 1 86 ? 15.075 -2.378 -18.868 1.00 77.38 86 GLY A CA 1
ATOM 639 C C . GLY A 1 86 ? 15.157 -2.911 -20.298 1.00 77.38 86 GLY A C 1
ATOM 640 O O . GLY A 1 86 ? 14.453 -3.845 -20.680 1.00 77.38 86 GLY A O 1
ATOM 641 N N . ALA A 1 87 ? 16.018 -2.305 -21.117 1.00 81.69 87 ALA A N 1
ATOM 642 C CA . ALA A 1 87 ? 16.275 -2.814 -22.460 1.00 81.69 87 ALA A CA 1
ATOM 643 C C . ALA A 1 87 ? 17.166 -4.069 -22.389 1.00 81.69 87 ALA A C 1
ATOM 645 O O . ALA A 1 87 ? 18.257 -4.032 -21.824 1.00 81.69 87 ALA A O 1
ATOM 646 N N . GLY A 1 88 ? 16.723 -5.178 -22.990 1.00 79.94 88 GLY A N 1
ATOM 647 C CA . GLY A 1 88 ? 17.434 -6.460 -22.904 1.00 79.94 88 GLY A CA 1
ATOM 648 C C . GLY A 1 88 ? 17.292 -7.104 -21.519 1.00 79.94 88 GLY A C 1
ATOM 649 O O . GLY A 1 88 ? 16.195 -7.126 -20.974 1.00 79.94 88 GLY A O 1
ATOM 650 N N . ASP A 1 89 ? 18.398 -7.604 -20.959 1.00 79.56 89 ASP A N 1
ATOM 651 C CA . ASP A 1 89 ? 18.452 -8.253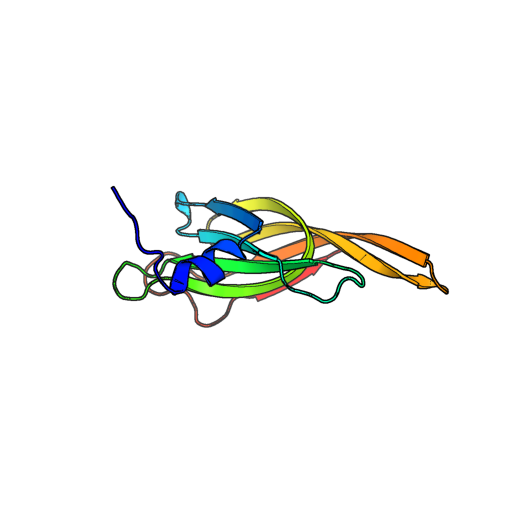 -19.633 1.00 79.56 89 ASP A CA 1
ATOM 652 C C . ASP A 1 89 ? 18.760 -7.265 -18.482 1.00 79.56 89 ASP A C 1
ATOM 654 O O . ASP A 1 89 ? 19.152 -7.663 -17.383 1.00 79.56 89 ASP A O 1
ATOM 658 N N . GLU A 1 90 ? 18.639 -5.956 -18.720 1.00 83.38 90 GLU A N 1
ATOM 659 C CA . GLU A 1 90 ? 18.889 -4.938 -17.697 1.00 83.38 90 GLU A CA 1
ATOM 660 C C . GLU A 1 90 ? 17.751 -4.886 -16.664 1.00 83.38 90 GLU A C 1
ATOM 662 O O . GLU A 1 90 ? 16.573 -4.896 -17.016 1.00 83.38 90 GLU A O 1
ATOM 667 N N . ILE A 1 91 ? 18.097 -4.751 -15.380 1.00 82.31 91 ILE A N 1
ATOM 668 C CA . ILE A 1 91 ? 17.150 -4.399 -14.315 1.00 82.31 91 ILE A CA 1
ATOM 669 C C . ILE A 1 91 ? 17.373 -2.936 -13.936 1.00 82.31 91 ILE A C 1
ATOM 671 O O . ILE A 1 91 ? 18.412 -2.574 -13.376 1.00 82.31 91 ILE A O 1
ATOM 675 N N . VAL A 1 92 ? 16.373 -2.100 -14.208 1.00 87.50 92 VAL A N 1
ATOM 676 C CA . VAL A 1 92 ? 16.382 -0.673 -13.879 1.00 87.50 92 VAL A CA 1
ATOM 677 C C . VAL A 1 92 ? 15.660 -0.456 -12.557 1.00 87.50 92 VAL A C 1
ATOM 679 O O . VAL A 1 92 ? 14.606 -1.034 -12.301 1.00 87.50 92 VAL A O 1
ATOM 682 N N . ARG A 1 93 ? 16.215 0.412 -11.710 1.00 89.31 93 ARG A N 1
ATOM 683 C CA . ARG A 1 93 ? 15.593 0.807 -10.442 1.00 89.31 93 ARG A CA 1
ATOM 684 C C . ARG A 1 93 ? 14.882 2.133 -10.600 1.00 89.31 93 ARG A C 1
ATOM 686 O O . ARG A 1 93 ? 15.500 3.111 -11.015 1.00 89.31 93 ARG A O 1
ATOM 693 N N . ARG A 1 94 ? 13.611 2.164 -10.218 1.00 90.31 94 ARG A N 1
ATOM 694 C CA . ARG A 1 94 ? 12.793 3.373 -10.176 1.00 90.31 94 ARG A CA 1
ATOM 695 C C . ARG A 1 94 ? 12.418 3.670 -8.734 1.00 90.31 94 ARG A C 1
ATOM 697 O O . ARG A 1 94 ? 11.926 2.789 -8.035 1.00 90.31 94 ARG A O 1
ATOM 704 N N . THR A 1 95 ? 12.662 4.901 -8.306 1.00 94.94 95 THR A N 1
ATOM 705 C CA . THR A 1 95 ? 12.053 5.437 -7.087 1.00 94.94 95 THR A CA 1
ATOM 706 C C . THR A 1 95 ? 10.777 6.160 -7.489 1.00 94.94 95 THR A C 1
ATOM 708 O O . THR A 1 95 ? 10.751 6.779 -8.545 1.00 94.94 95 THR A O 1
ATOM 711 N N . GLY A 1 96 ? 9.739 6.067 -6.669 1.00 95.75 96 GLY A N 1
ATOM 712 C CA . GLY A 1 96 ? 8.480 6.776 -6.873 1.00 95.75 96 GLY A CA 1
ATOM 713 C C . GLY A 1 96 ? 7.694 6.881 -5.574 1.00 95.75 96 GLY A C 1
ATOM 714 O O . GLY A 1 96 ? 8.143 6.408 -4.526 1.00 95.75 96 GLY A O 1
ATOM 715 N N . HIS A 1 97 ? 6.504 7.465 -5.629 1.00 97.88 97 HIS A N 1
ATOM 716 C CA . HIS A 1 97 ? 5.591 7.552 -4.500 1.00 97.88 97 HIS A CA 1
ATOM 717 C C . HIS A 1 97 ? 4.243 6.911 -4.812 1.00 97.88 97 HIS A C 1
ATOM 719 O O . HIS A 1 97 ? 3.669 7.078 -5.886 1.00 97.88 97 HIS A O 1
ATOM 725 N N . VAL A 1 98 ? 3.696 6.222 -3.817 1.00 97.81 98 VAL A N 1
ATOM 726 C CA . VAL A 1 98 ? 2.301 5.794 -3.782 1.00 97.81 98 VAL A CA 1
ATOM 727 C C . VAL A 1 98 ? 1.556 6.714 -2.832 1.00 97.81 98 VAL A C 1
ATOM 729 O O . VAL A 1 98 ? 1.865 6.788 -1.642 1.00 97.81 98 VAL A O 1
ATOM 732 N N . HIS A 1 99 ? 0.557 7.403 -3.363 1.00 98.00 99 HIS A N 1
ATOM 733 C CA . HIS A 1 99 ? -0.367 8.241 -2.619 1.00 98.00 99 HIS A CA 1
ATOM 734 C C . HIS A 1 99 ? -1.650 7.458 -2.371 1.00 98.00 99 HIS A C 1
ATOM 736 O O . HIS A 1 99 ? -2.296 7.008 -3.318 1.00 98.00 99 HIS A O 1
ATOM 742 N N . VAL A 1 100 ? -2.010 7.296 -1.101 1.00 97.25 100 VAL A N 1
ATOM 743 C CA . VAL A 1 100 ? -3.258 6.663 -0.685 1.00 97.25 100 VAL A CA 1
ATOM 744 C C . VAL A 1 100 ? -4.119 7.701 0.012 1.00 97.25 100 VAL A C 1
ATOM 746 O O . VAL A 1 100 ? -3.815 8.105 1.135 1.00 97.25 100 VAL A O 1
ATOM 749 N N . ASP A 1 101 ? -5.200 8.113 -0.641 1.00 95.31 101 ASP A N 1
ATOM 750 C CA . ASP A 1 101 ? -6.171 9.062 -0.104 1.00 95.31 101 ASP A CA 1
ATOM 751 C C . ASP A 1 101 ? -7.481 8.334 0.231 1.00 95.31 101 ASP A C 1
ATOM 753 O O . ASP A 1 101 ? -7.982 7.506 -0.537 1.00 95.31 101 ASP A O 1
ATOM 757 N N . TYR A 1 102 ? -8.049 8.627 1.400 1.00 90.25 102 TYR A N 1
ATOM 758 C CA . TYR A 1 102 ? -9.255 7.956 1.879 1.00 90.25 102 TYR A CA 1
ATOM 759 C C . TYR A 1 102 ? -10.126 8.867 2.752 1.00 90.25 102 TYR A C 1
ATOM 761 O O . TYR A 1 102 ? -9.660 9.537 3.669 1.00 90.25 102 TYR A O 1
ATOM 769 N N . GLY A 1 103 ? -11.434 8.870 2.492 1.00 80.00 103 GLY A N 1
ATOM 770 C CA . GLY A 1 103 ? -12.418 9.681 3.217 1.00 80.00 103 GLY A CA 1
ATOM 771 C C . GLY A 1 103 ? -12.879 9.045 4.530 1.00 80.00 103 GLY A C 1
ATOM 772 O O . GLY A 1 103 ? -14.076 8.886 4.738 1.00 80.00 103 GLY A O 1
ATOM 773 N N . TRP A 1 104 ? -11.954 8.622 5.391 1.00 75.56 104 TRP A N 1
ATOM 774 C CA . TRP A 1 104 ? -12.282 7.975 6.666 1.00 75.56 104 TRP A CA 1
ATOM 775 C C . TRP A 1 104 ? -11.848 8.848 7.834 1.00 75.56 104 TRP A C 1
ATOM 777 O O . TRP A 1 104 ? -10.739 9.376 7.817 1.00 75.56 104 TRP A O 1
ATOM 787 N N . SER A 1 105 ? -12.684 8.971 8.862 1.00 68.00 105 SER A N 1
ATOM 788 C CA . SER A 1 105 ? -12.376 9.684 10.114 1.00 68.00 105 SER A CA 1
ATOM 789 C C . SER A 1 105 ? -12.786 8.905 11.373 1.00 68.00 105 SER A C 1
ATOM 791 O O . SER A 1 105 ? -12.675 9.431 12.478 1.00 68.00 105 SER A O 1
ATOM 793 N N . GLY A 1 106 ? -13.231 7.650 11.221 1.00 68.19 106 GLY A N 1
ATOM 794 C CA . GLY A 1 106 ? -13.703 6.778 12.301 1.00 68.19 106 GLY A CA 1
ATOM 795 C C . GLY A 1 106 ? -14.845 5.855 11.854 1.00 68.19 106 GLY A C 1
ATOM 796 O O . GLY A 1 106 ? -15.426 6.050 10.788 1.00 68.19 106 GLY A O 1
ATOM 797 N N . GLY A 1 107 ? -15.159 4.832 12.656 1.00 75.06 107 GLY A N 1
ATOM 798 C CA . GLY A 1 107 ? -16.176 3.819 12.332 1.00 75.06 107 GLY A CA 1
ATOM 799 C C . GLY A 1 107 ? -15.684 2.779 11.319 1.00 75.06 107 GLY A C 1
ATOM 800 O O . GLY A 1 107 ? -14.503 2.440 11.307 1.00 75.06 107 GLY A O 1
ATOM 801 N N . ALA A 1 108 ? -16.566 2.289 10.447 1.00 83.06 108 ALA A N 1
ATOM 802 C CA . ALA A 1 108 ? -16.187 1.326 9.413 1.00 83.06 108 ALA A CA 1
ATOM 803 C C . ALA A 1 108 ? -15.265 1.977 8.352 1.00 83.06 108 ALA A C 1
ATOM 805 O O . ALA A 1 108 ? -15.609 3.041 7.829 1.00 83.06 108 ALA A O 1
ATOM 806 N N . PRO A 1 109 ? -14.112 1.370 8.005 1.00 89.00 109 PRO A N 1
ATOM 807 C CA . PRO A 1 109 ? -13.263 1.812 6.906 1.00 89.00 109 PRO A CA 1
ATOM 808 C C . PRO A 1 109 ? -14.042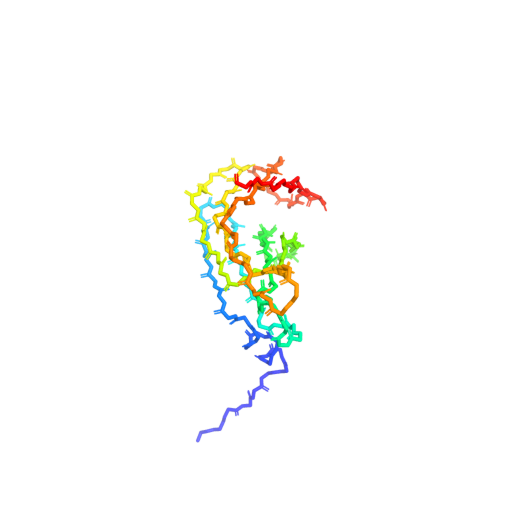 1.855 5.585 1.00 89.00 109 PRO A C 1
ATOM 810 O O . PRO A 1 109 ? -14.990 1.088 5.406 1.00 89.00 109 PRO A O 1
ATOM 813 N N . PRO A 1 110 ? -13.656 2.704 4.621 1.00 89.56 110 PRO A N 1
ATOM 814 C CA . PRO A 1 110 ? -14.367 2.831 3.354 1.00 89.56 110 PRO A CA 1
ATOM 815 C C . PRO A 1 110 ? -14.273 1.539 2.533 1.00 89.56 110 PRO A C 1
ATOM 817 O O . PRO A 1 110 ? -13.370 0.725 2.719 1.00 89.56 110 PRO A O 1
ATOM 820 N N . ASN A 1 111 ? -15.211 1.300 1.617 1.00 90.12 111 ASN A N 1
ATOM 821 C CA . ASN A 1 111 ? -15.147 0.113 0.747 1.00 90.12 111 ASN A CA 1
ATOM 822 C C . ASN A 1 111 ? -13.997 0.200 -0.267 1.00 90.12 111 ASN A C 1
ATOM 824 O O . ASN A 1 111 ? -13.510 -0.823 -0.733 1.00 90.12 111 ASN A O 1
ATOM 828 N N . THR A 1 112 ? -13.544 1.414 -0.575 1.00 91.12 112 THR A N 1
ATOM 829 C CA . THR A 1 112 ? -12.458 1.697 -1.511 1.00 91.12 112 THR A CA 1
ATOM 830 C C . THR A 1 112 ? -11.566 2.813 -0.972 1.00 91.12 112 THR A C 1
ATOM 832 O O . THR A 1 112 ? -11.997 3.640 -0.166 1.00 91.12 112 THR A O 1
ATOM 835 N N . VAL A 1 113 ? -10.314 2.833 -1.423 1.00 94.06 113 VAL A N 1
ATOM 836 C CA . VAL A 1 113 ? -9.368 3.938 -1.223 1.00 94.06 113 VAL A CA 1
ATOM 837 C C . VAL A 1 113 ? -8.849 4.382 -2.586 1.00 94.06 113 VAL A C 1
ATOM 839 O O . VAL A 1 113 ? -8.793 3.575 -3.516 1.00 94.06 113 VAL A O 1
ATOM 842 N N . SER A 1 114 ? -8.481 5.652 -2.714 1.00 95.94 114 SER A N 1
ATOM 843 C CA . SER A 1 114 ? -7.848 6.168 -3.926 1.00 95.94 114 SER A CA 1
ATOM 844 C C . SER A 1 114 ? -6.352 5.898 -3.853 1.00 95.94 114 SER A C 1
ATOM 846 O O . SER A 1 114 ? -5.710 6.311 -2.892 1.00 95.94 114 SER A O 1
ATOM 848 N N . VAL A 1 115 ? -5.802 5.218 -4.860 1.00 96.69 115 VAL A N 1
ATOM 849 C CA . VAL A 1 115 ? -4.366 4.923 -4.960 1.00 96.69 115 VAL A CA 1
ATOM 850 C C . VAL A 1 115 ? -3.825 5.549 -6.239 1.00 96.69 115 VAL A C 1
ATOM 852 O O . VAL A 1 115 ? -4.298 5.231 -7.329 1.00 96.69 115 VAL A O 1
ATOM 855 N N . ALA A 1 116 ? -2.838 6.430 -6.109 1.00 96.50 116 ALA A N 1
ATOM 856 C CA . ALA A 1 116 ? -2.155 7.074 -7.227 1.00 96.50 116 ALA A CA 1
ATOM 857 C C . ALA A 1 116 ? -0.641 6.865 -7.127 1.00 96.50 116 ALA A C 1
ATOM 859 O O . ALA A 1 116 ? -0.093 6.807 -6.026 1.00 96.50 116 ALA A O 1
ATOM 860 N N . ARG A 1 117 ? 0.031 6.758 -8.276 1.00 93.50 117 ARG A N 1
ATOM 861 C CA . ARG A 1 117 ? 1.487 6.589 -8.369 1.00 93.50 117 ARG A CA 1
ATOM 862 C C . ARG A 1 117 ? 2.125 7.789 -9.051 1.00 93.50 117 ARG A C 1
ATOM 864 O O . ARG A 1 117 ? 1.551 8.326 -9.998 1.00 93.50 117 ARG A O 1
ATOM 871 N N . THR A 1 118 ? 3.286 8.189 -8.559 1.00 91.12 118 THR A N 1
ATOM 872 C CA . THR A 1 118 ? 4.130 9.240 -9.132 1.00 91.12 118 THR A CA 1
ATOM 873 C C . THR A 1 118 ? 5.585 8.781 -9.132 1.00 91.12 118 THR A C 1
ATOM 875 O O . THR A 1 118 ? 5.981 7.989 -8.277 1.00 91.12 118 THR A O 1
ATOM 878 N N . ASP A 1 119 ? 6.361 9.272 -10.092 1.00 79.94 119 ASP A N 1
ATOM 879 C CA . ASP A 1 119 ? 7.763 8.907 -10.326 1.00 79.94 119 ASP A CA 1
ATOM 880 C C . ASP A 1 119 ? 8.686 10.048 -9.871 1.00 79.94 119 ASP A C 1
ATOM 882 O O . ASP A 1 119 ? 8.301 11.227 -10.074 1.00 79.94 119 ASP A O 1
#

Secondary structure (DSSP, 8-state):
---PPPTTHHHHTTEEEEEEEGGGTEEEEEEE-S-TTS--EEEEEEEEEETTTEEEEEEEEEESEEEEEEEETTEEEEEEEEEEE-STT-EEEEEEEEEEE---SSSSPPS--EEEEE-

pLDDT: mean 87.51, std 10.94, range [51.31, 98.44]

Radius of gyration: 16.29 Å; Cα contacts (8 Å, |Δi|>4): 249; chains: 1; bounding box: 35×40×51 Å

Nearest PDB structures (foldseek):
  4bqu-assembly2_B  TM=4.918E-01  e=2.264E+00  Rhipicephalus appendiculatus
  5i4n-assembly1_A  TM=6.426E-01  e=5.967E+00  Homo sapiens